Protein AF-A0A195EWL1-F1 (afdb_monomer_lite)

Structure (mmCIF, N/CA/C/O backbone):
data_AF-A0A195EWL1-F1
#
_entry.id   AF-A0A195EWL1-F1
#
loop_
_atom_site.group_PDB
_atom_site.id
_atom_site.type_symbol
_atom_site.label_atom_id
_atom_site.label_alt_id
_atom_site.label_comp_id
_atom_site.label_asym_id
_atom_site.label_entity_id
_atom_site.label_seq_id
_atom_site.pdbx_PDB_ins_code
_atom_site.Cartn_x
_atom_site.Cartn_y
_atom_site.Cartn_z
_atom_site.occupancy
_atom_site.B_iso_or_equiv
_atom_site.auth_seq_id
_atom_site.auth_comp_id
_atom_site.auth_asym_id
_atom_site.auth_atom_id
_atom_site.pdbx_PDB_model_num
ATOM 1 N N . MET A 1 1 ? 30.183 4.621 -24.903 1.00 45.78 1 MET A N 1
ATOM 2 C CA . MET A 1 1 ? 29.257 5.508 -24.157 1.00 45.78 1 MET A CA 1
ATOM 3 C C . MET A 1 1 ? 27.918 5.560 -24.887 1.00 45.78 1 MET A C 1
ATOM 5 O O . MET A 1 1 ? 27.949 5.784 -26.092 1.00 45.78 1 MET A O 1
ATOM 9 N N . PRO A 1 2 ? 26.759 5.315 -24.247 1.00 51.31 2 PRO A N 1
ATOM 10 C CA . PRO A 1 2 ? 25.474 5.413 -24.937 1.00 51.31 2 PRO A CA 1
ATOM 11 C C . PRO A 1 2 ? 25.125 6.890 -25.188 1.00 51.31 2 PRO A C 1
ATOM 13 O O . PRO A 1 2 ? 25.091 7.699 -24.263 1.00 51.31 2 PRO A O 1
ATOM 16 N N . THR A 1 3 ? 24.896 7.260 -26.447 1.00 60.50 3 THR A N 1
ATOM 17 C CA . THR A 1 3 ? 24.540 8.627 -26.855 1.00 60.50 3 THR A CA 1
ATOM 18 C C . THR A 1 3 ? 23.112 8.982 -26.417 1.00 60.50 3 THR A C 1
ATOM 20 O O . THR A 1 3 ? 22.214 8.139 -26.419 1.00 60.50 3 THR A O 1
ATOM 23 N N . LYS A 1 4 ? 22.873 10.253 -26.049 1.00 58.66 4 LYS A N 1
ATOM 24 C CA . LYS A 1 4 ? 21.576 10.760 -25.541 1.00 58.66 4 LYS A CA 1
ATOM 25 C C . LYS A 1 4 ? 20.373 10.427 -26.449 1.00 58.66 4 LYS A C 1
ATOM 27 O O . LYS A 1 4 ? 19.265 10.272 -25.937 1.00 58.66 4 LYS A O 1
ATOM 32 N N . GLY A 1 5 ? 20.585 10.277 -27.761 1.00 64.88 5 GLY A N 1
ATOM 33 C CA . GLY A 1 5 ? 19.557 9.853 -28.724 1.00 64.88 5 GLY A CA 1
ATOM 34 C C . GLY A 1 5 ? 19.087 8.407 -28.523 1.00 64.88 5 GLY A C 1
ATOM 35 O O . GLY A 1 5 ? 17.887 8.163 -28.415 1.00 64.88 5 GLY A O 1
ATOM 36 N N . GLY A 1 6 ? 20.014 7.464 -28.328 1.00 77.75 6 GLY A N 1
ATOM 37 C CA . GLY A 1 6 ? 19.680 6.044 -28.166 1.00 77.75 6 GLY A CA 1
ATOM 38 C C . GLY A 1 6 ? 18.908 5.732 -26.879 1.00 77.75 6 GLY A C 1
ATOM 39 O O . GLY A 1 6 ? 18.177 4.746 -26.813 1.00 77.75 6 GLY A O 1
ATOM 40 N N . ARG A 1 7 ? 19.011 6.583 -25.849 1.00 77.69 7 ARG A N 1
ATOM 41 C CA . ARG A 1 7 ? 18.218 6.441 -24.615 1.00 77.69 7 ARG A CA 1
ATOM 42 C C . ARG A 1 7 ? 16.738 6.743 -24.849 1.00 77.69 7 ARG A C 1
ATOM 44 O O . ARG A 1 7 ? 15.891 5.962 -24.425 1.00 77.69 7 ARG A O 1
ATOM 51 N N . ARG A 1 8 ? 16.429 7.851 -25.534 1.00 82.56 8 ARG A N 1
ATOM 52 C CA . ARG A 1 8 ? 15.042 8.250 -25.838 1.00 82.56 8 ARG A CA 1
ATOM 53 C C . ARG A 1 8 ? 14.344 7.215 -26.716 1.00 82.56 8 ARG A C 1
ATOM 55 O O . ARG A 1 8 ? 13.178 6.906 -26.494 1.00 82.56 8 ARG A O 1
ATOM 62 N N . GLU A 1 9 ? 15.068 6.641 -27.671 1.00 86.62 9 GLU A N 1
ATOM 63 C CA . GLU A 1 9 ? 14.551 5.568 -28.524 1.00 86.62 9 GLU A CA 1
ATOM 64 C C . GLU A 1 9 ? 14.231 4.295 -27.732 1.00 86.62 9 GLU A C 1
ATOM 66 O O . GLU A 1 9 ? 13.161 3.711 -27.912 1.00 86.62 9 GLU A O 1
ATOM 71 N N . ARG A 1 10 ? 15.108 3.892 -26.801 1.00 85.31 10 ARG A N 1
ATOM 72 C CA . ARG A 1 10 ? 14.860 2.742 -25.912 1.00 85.31 10 ARG A CA 1
ATOM 73 C C . ARG A 1 10 ? 13.654 2.961 -25.003 1.00 85.31 10 ARG A C 1
ATOM 75 O O . ARG A 1 10 ? 12.833 2.058 -24.870 1.00 85.31 10 ARG A O 1
ATOM 82 N N . GLU A 1 11 ? 13.512 4.151 -24.425 1.00 90.06 11 GLU A N 1
ATOM 83 C CA . GLU A 1 11 ? 12.350 4.499 -23.602 1.00 90.06 11 GLU A CA 1
ATOM 84 C C . GLU A 1 11 ? 11.051 4.446 -24.418 1.00 90.06 11 GLU A C 1
ATOM 86 O O . GLU A 1 11 ? 10.080 3.807 -24.010 1.00 90.06 11 GLU A O 1
ATOM 91 N N . LYS A 1 12 ? 11.042 5.060 -25.609 1.00 92.44 12 LYS A N 1
ATOM 92 C CA . LYS A 1 12 ? 9.887 5.038 -26.518 1.00 92.44 12 LYS A CA 1
ATOM 93 C C . LYS A 1 12 ? 9.491 3.604 -26.882 1.00 92.44 12 LYS A C 1
ATOM 95 O O . LYS A 1 12 ? 8.304 3.281 -26.888 1.00 92.44 12 LYS A O 1
ATOM 100 N N . ARG A 1 13 ? 10.474 2.735 -27.134 1.00 92.75 13 ARG A N 1
ATOM 101 C CA . ARG A 1 13 ? 10.249 1.314 -27.432 1.00 92.75 13 ARG A CA 1
ATOM 102 C C . ARG A 1 13 ? 9.643 0.559 -26.246 1.00 92.75 13 ARG A C 1
ATOM 104 O O . ARG A 1 13 ? 8.698 -0.195 -26.452 1.00 92.75 13 ARG A O 1
ATOM 111 N N . LEU A 1 14 ? 10.126 0.790 -25.023 1.00 93.19 14 LEU A N 1
ATOM 112 C CA . LEU A 1 14 ? 9.570 0.168 -23.812 1.00 93.19 14 LEU A CA 1
ATOM 113 C C . LEU A 1 14 ? 8.128 0.616 -23.545 1.00 93.19 14 LEU A C 1
ATOM 115 O O . LEU A 1 14 ? 7.272 -0.216 -23.259 1.00 93.19 14 LEU A O 1
ATOM 119 N N . ARG A 1 15 ? 7.821 1.907 -23.725 1.00 93.62 15 ARG A N 1
ATOM 120 C CA . ARG A 1 15 ? 6.444 2.425 -23.610 1.00 93.62 15 ARG A CA 1
ATOM 121 C C . ARG A 1 15 ? 5.497 1.773 -24.622 1.00 93.62 15 ARG A C 1
ATOM 123 O O . ARG A 1 15 ? 4.360 1.457 -24.285 1.00 93.62 15 ARG A O 1
ATOM 130 N N . TYR A 1 16 ? 5.970 1.539 -25.845 1.00 95.06 16 TYR A N 1
ATOM 131 C CA . TYR A 1 16 ? 5.198 0.832 -26.868 1.00 95.06 16 TYR A CA 1
ATOM 132 C C . TYR A 1 16 ? 4.958 -0.645 -26.507 1.00 95.06 16 TYR A C 1
ATOM 134 O O . TYR A 1 16 ? 3.847 -1.145 -26.667 1.00 95.06 16 TYR A O 1
ATOM 142 N N . GLN A 1 17 ? 5.966 -1.337 -25.966 1.00 93.31 17 GLN A N 1
ATOM 143 C CA . GLN A 1 17 ? 5.834 -2.728 -25.507 1.00 93.31 17 GLN A CA 1
ATOM 144 C C . GLN A 1 17 ? 4.829 -2.879 -24.360 1.00 93.31 17 GLN A C 1
ATOM 146 O O . GLN A 1 17 ? 4.029 -3.804 -24.371 1.00 93.31 17 GLN A O 1
ATOM 151 N N . ILE A 1 18 ? 4.804 -1.933 -23.420 1.00 93.44 18 ILE A N 1
ATOM 152 C CA . ILE A 1 18 ? 3.796 -1.901 -22.351 1.00 93.44 18 ILE A CA 1
ATOM 153 C C . ILE A 1 18 ? 2.393 -1.760 -22.942 1.00 93.44 18 ILE A C 1
ATOM 155 O O . ILE A 1 18 ? 1.500 -2.525 -22.594 1.00 93.44 18 ILE A O 1
ATOM 159 N N . LYS A 1 19 ? 2.202 -0.803 -23.860 1.00 94.06 19 LYS A N 1
ATOM 160 C CA . LYS A 1 19 ? 0.896 -0.569 -24.484 1.00 94.06 19 LYS A CA 1
ATOM 161 C C . LYS A 1 19 ? 0.403 -1.808 -25.238 1.00 94.06 19 LYS A C 1
ATOM 163 O O . LYS A 1 19 ? -0.720 -2.239 -25.037 1.00 94.06 19 LYS A O 1
ATOM 168 N N . THR A 1 20 ? 1.274 -2.420 -26.036 1.00 93.56 20 THR A N 1
ATOM 169 C CA . THR A 1 20 ? 0.937 -3.643 -26.783 1.00 93.56 20 THR A CA 1
ATOM 170 C C . THR A 1 20 ? 0.678 -4.849 -25.880 1.00 93.56 20 THR A C 1
ATOM 172 O O . THR A 1 20 ? -0.209 -5.637 -26.190 1.00 93.56 20 THR A O 1
ATOM 175 N N . ALA A 1 21 ? 1.388 -4.996 -24.757 1.00 92.25 21 ALA A N 1
ATOM 176 C CA . ALA A 1 21 ? 1.112 -6.043 -23.770 1.00 92.25 21 ALA A CA 1
ATOM 177 C C . ALA A 1 21 ? -0.272 -5.860 -23.124 1.00 92.25 21 ALA A C 1
ATOM 179 O O . ALA A 1 21 ? -1.032 -6.820 -23.042 1.00 92.25 21 ALA A O 1
ATOM 180 N N . LEU A 1 22 ? -0.638 -4.623 -22.768 1.00 89.81 22 LEU A N 1
ATOM 181 C CA . LEU A 1 22 ? -1.973 -4.297 -22.255 1.00 89.81 22 LEU A CA 1
ATOM 182 C C . LEU A 1 22 ? -3.070 -4.592 -23.288 1.00 89.81 22 LEU A C 1
ATOM 184 O O . LEU A 1 22 ? -4.050 -5.252 -22.959 1.00 89.81 22 LEU A O 1
ATOM 188 N N . ASP A 1 23 ? -2.874 -4.172 -24.541 1.00 92.81 23 ASP A N 1
ATOM 189 C CA . ASP A 1 23 ? -3.838 -4.395 -25.627 1.00 92.81 23 ASP A CA 1
ATOM 190 C C . ASP A 1 23 ? -3.991 -5.893 -25.978 1.00 92.81 23 ASP A C 1
ATOM 192 O O . ASP A 1 23 ? -5.044 -6.324 -26.444 1.00 92.81 23 ASP A O 1
ATOM 196 N N . SER A 1 24 ? -2.950 -6.701 -25.744 1.00 91.31 24 SER A N 1
ATOM 197 C CA . SER A 1 24 ? -2.937 -8.151 -25.999 1.00 91.31 24 SER A CA 1
ATOM 198 C C . SER A 1 24 ? -3.245 -9.013 -24.766 1.00 91.31 24 SER A C 1
ATOM 200 O O . SER A 1 24 ? -3.134 -10.235 -24.849 1.00 91.31 24 SER A O 1
ATOM 202 N N . ASN A 1 25 ? -3.651 -8.408 -23.639 1.00 90.12 25 ASN A N 1
ATOM 203 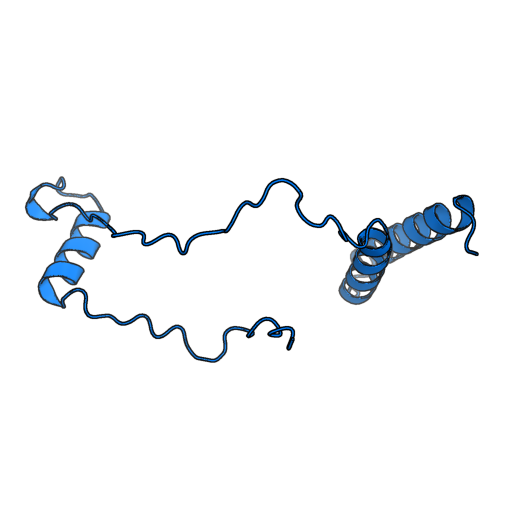C CA . ASN A 1 25 ? -3.875 -9.084 -22.349 1.00 90.12 25 ASN A CA 1
ATOM 204 C C . ASN A 1 25 ? -2.682 -9.943 -21.881 1.00 90.12 25 ASN A C 1
ATOM 206 O O . ASN A 1 25 ? -2.855 -10.976 -21.231 1.00 90.12 25 ASN A O 1
ATOM 210 N N . HIS A 1 26 ? -1.463 -9.530 -22.220 1.00 91.44 26 HIS A N 1
ATOM 211 C CA . HIS A 1 26 ? -0.232 -10.147 -21.745 1.00 91.44 26 HIS A CA 1
ATOM 212 C C . HIS A 1 26 ? 0.329 -9.371 -20.551 1.00 91.44 26 HIS A C 1
ATOM 214 O O . HIS A 1 26 ? 0.051 -8.184 -20.395 1.00 91.44 26 HIS A O 1
ATOM 220 N N . ASP A 1 27 ? 1.141 -10.022 -19.715 1.00 90.31 27 ASP A N 1
ATOM 221 C CA . ASP A 1 27 ? 1.714 -9.385 -18.529 1.00 90.31 27 ASP A CA 1
ATOM 222 C C . ASP A 1 27 ? 2.660 -8.225 -18.921 1.00 90.31 27 ASP A C 1
ATOM 224 O O . ASP A 1 27 ? 3.705 -8.455 -19.544 1.00 90.31 27 ASP A O 1
ATOM 228 N N . PRO A 1 28 ? 2.333 -6.962 -18.577 1.00 91.75 28 PRO A N 1
ATOM 229 C CA . PRO A 1 28 ? 3.175 -5.819 -18.904 1.00 91.75 28 PRO A CA 1
ATOM 230 C C . PRO A 1 28 ? 4.312 -5.607 -17.886 1.00 91.75 28 PRO A C 1
ATOM 232 O O . PRO A 1 28 ? 5.206 -4.786 -18.127 1.00 91.75 28 PRO A O 1
ATOM 235 N N . PHE A 1 29 ? 4.297 -6.311 -16.748 1.00 90.25 29 PHE A N 1
ATOM 236 C CA . PHE A 1 29 ? 5.196 -6.084 -15.615 1.00 90.25 29 PHE A CA 1
ATOM 237 C C . PHE A 1 29 ? 6.697 -6.150 -15.963 1.00 90.25 29 PHE A C 1
ATOM 239 O O . PHE A 1 29 ? 7.437 -5.239 -15.568 1.00 90.25 29 PHE A O 1
ATOM 246 N N . PRO A 1 30 ? 7.182 -7.103 -16.787 1.00 91.44 30 PRO A N 1
ATOM 247 C CA . PRO A 1 30 ? 8.597 -7.160 -17.165 1.00 91.44 30 PRO A CA 1
ATOM 248 C C . PRO A 1 30 ? 9.082 -5.912 -17.918 1.00 91.44 30 PRO A C 1
ATOM 250 O O . PRO A 1 30 ? 10.254 -5.535 -17.836 1.00 91.44 30 PRO A O 1
ATOM 253 N N . TYR A 1 31 ? 8.196 -5.251 -18.668 1.00 90.69 31 TYR A N 1
ATOM 254 C CA . TYR A 1 31 ? 8.526 -4.029 -19.402 1.00 90.69 31 TYR A CA 1
ATOM 255 C C . TYR A 1 31 ? 8.528 -2.805 -18.487 1.00 90.69 31 TYR A C 1
ATOM 257 O O . TYR A 1 31 ? 9.382 -1.932 -18.651 1.00 90.69 31 TYR A O 1
ATOM 265 N N . PHE A 1 32 ? 7.634 -2.765 -17.494 1.00 88.12 32 PHE A N 1
ATOM 266 C CA . PHE A 1 32 ? 7.657 -1.745 -16.446 1.00 88.12 32 PHE A CA 1
ATOM 267 C C . PHE A 1 32 ? 8.953 -1.791 -15.639 1.00 88.12 32 PHE A C 1
ATOM 269 O O . PHE A 1 32 ? 9.577 -0.749 -15.448 1.00 88.12 32 PHE A O 1
ATOM 276 N N . GLN A 1 33 ? 9.415 -2.984 -15.253 1.00 89.00 33 GLN A N 1
ATOM 277 C CA . GLN A 1 33 ? 10.676 -3.146 -14.526 1.00 89.00 33 GLN A CA 1
ATOM 278 C C . GLN A 1 33 ? 11.874 -2.609 -15.329 1.00 89.00 33 GLN A C 1
ATOM 280 O O . GLN A 1 33 ? 12.702 -1.865 -14.803 1.00 89.00 33 GLN A O 1
ATOM 285 N N . LYS A 1 34 ? 11.943 -2.917 -16.631 1.00 89.38 34 LYS A N 1
ATOM 286 C CA . LYS A 1 34 ? 12.997 -2.404 -17.528 1.00 89.38 34 LYS A CA 1
ATOM 287 C C . LYS A 1 34 ? 12.910 -0.892 -17.735 1.00 89.38 34 LYS A C 1
ATOM 289 O O . LYS A 1 34 ? 13.937 -0.230 -17.872 1.00 89.38 34 LYS A O 1
ATOM 294 N N . LEU A 1 35 ? 11.695 -0.344 -17.783 1.00 88.81 35 LEU A N 1
ATOM 295 C CA . LEU A 1 35 ? 11.472 1.093 -17.911 1.00 88.81 35 LEU A CA 1
ATOM 296 C C . LEU A 1 35 ? 11.913 1.827 -16.641 1.00 88.81 35 LEU A C 1
ATOM 298 O O . LEU A 1 35 ? 12.620 2.824 -16.760 1.00 88.81 35 LEU A O 1
ATOM 302 N N . ALA A 1 36 ? 11.578 1.304 -15.459 1.00 85.38 36 ALA A N 1
ATOM 303 C CA . ALA A 1 36 ? 12.029 1.834 -14.174 1.00 85.38 36 ALA A CA 1
ATOM 304 C C . ALA A 1 36 ? 13.562 1.871 -14.101 1.00 85.38 36 ALA A C 1
ATOM 306 O O . ALA A 1 36 ? 14.137 2.942 -13.952 1.00 85.38 36 ALA A O 1
ATOM 307 N N . GLN A 1 37 ? 14.235 0.757 -14.404 1.00 86.38 37 GLN A N 1
ATOM 308 C CA . GLN A 1 37 ? 15.703 0.694 -14.441 1.00 86.38 37 GLN A CA 1
ATOM 309 C C . GLN A 1 37 ? 16.334 1.712 -15.408 1.00 86.38 37 GLN A C 1
ATOM 311 O O . GLN A 1 37 ? 17.389 2.277 -15.127 1.00 86.38 37 GLN A O 1
ATOM 316 N N . LEU A 1 38 ? 15.711 1.964 -16.566 1.00 84.12 38 LEU A N 1
ATOM 317 C CA . LEU A 1 38 ? 16.192 2.957 -17.535 1.00 84.12 38 LEU A CA 1
ATOM 318 C C . LEU A 1 38 ? 16.009 4.398 -17.025 1.00 84.12 38 LEU A C 1
ATOM 320 O O . LEU A 1 38 ? 16.807 5.285 -17.357 1.00 84.12 38 LEU A O 1
ATOM 324 N N . LEU A 1 39 ? 14.965 4.648 -16.232 1.00 80.44 39 LEU A N 1
A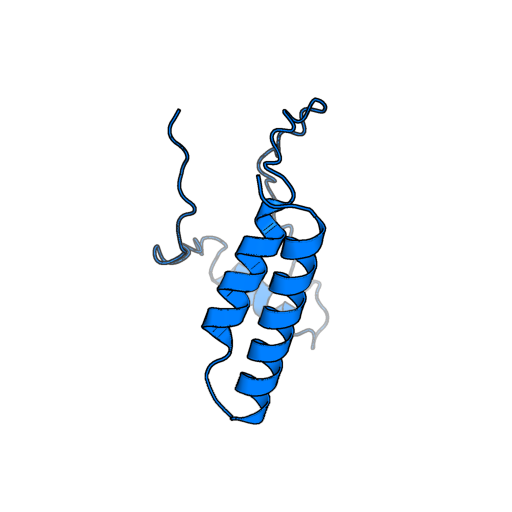TOM 325 C CA . LEU A 1 39 ? 14.725 5.932 -15.576 1.00 80.44 39 LEU A CA 1
ATOM 326 C C . LEU A 1 39 ? 15.662 6.139 -14.378 1.00 80.44 39 LEU A C 1
ATOM 328 O O . LEU A 1 39 ? 16.255 7.212 -14.289 1.00 80.44 39 LEU A O 1
ATOM 332 N N . ASP A 1 40 ? 15.885 5.112 -13.560 1.00 74.56 40 ASP A N 1
ATOM 333 C CA . ASP A 1 40 ? 16.735 5.154 -12.360 1.00 74.56 40 ASP A CA 1
ATOM 334 C C . ASP A 1 40 ? 18.218 5.381 -12.693 1.00 74.56 40 ASP A C 1
ATOM 336 O O . ASP A 1 40 ? 18.943 6.023 -11.940 1.00 74.56 40 ASP A O 1
ATOM 340 N N . GLN A 1 41 ? 18.664 5.007 -13.900 1.00 63.47 41 GLN A N 1
ATOM 341 C CA . GLN A 1 41 ? 19.988 5.370 -14.437 1.00 63.47 41 GLN A CA 1
ATOM 342 C C . GLN A 1 41 ? 20.224 6.889 -14.578 1.00 63.47 41 GLN A C 1
ATOM 344 O O . GLN A 1 41 ? 21.275 7.299 -15.077 1.00 63.47 41 GLN A O 1
ATOM 349 N N . LYS A 1 42 ? 19.249 7.748 -14.245 1.00 56.19 42 LYS A N 1
ATOM 350 C CA . LYS A 1 42 ? 19.404 9.197 -14.380 1.00 56.19 42 LYS A CA 1
ATOM 351 C C . LYS A 1 42 ? 20.257 9.819 -13.280 1.00 56.19 42 LYS A C 1
ATOM 353 O O . LYS A 1 42 ? 20.908 10.795 -13.622 1.00 56.19 42 LYS A O 1
ATOM 358 N N . GLU A 1 43 ? 20.349 9.262 -12.074 1.00 47.78 43 GLU A N 1
ATOM 359 C CA . GLU A 1 43 ? 21.270 9.765 -11.046 1.00 47.78 43 GLU A CA 1
ATOM 360 C C . GLU A 1 43 ? 21.670 8.638 -10.084 1.00 47.78 43 GLU A C 1
ATOM 362 O O . GLU A 1 43 ? 20.808 8.135 -9.365 1.00 47.78 43 GLU A O 1
ATOM 367 N N . PRO A 1 44 ? 22.959 8.263 -9.958 1.00 42.53 44 PR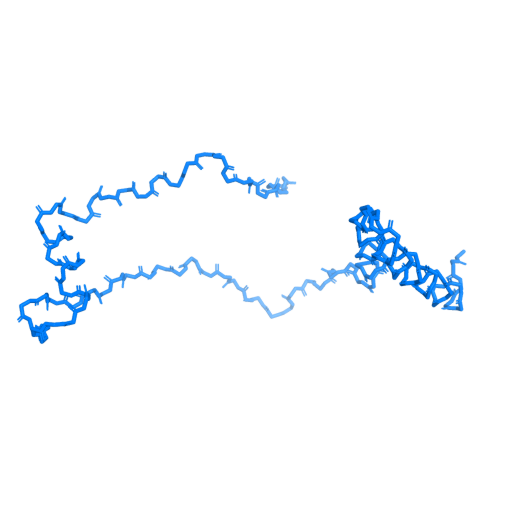O A N 1
ATOM 368 C CA . PRO A 1 44 ? 23.420 7.935 -8.625 1.00 42.53 44 PRO A CA 1
ATOM 369 C C . PRO A 1 44 ? 23.274 9.241 -7.845 1.00 42.53 44 PRO A C 1
ATOM 371 O O . PRO A 1 44 ? 24.021 10.192 -8.082 1.00 42.53 44 PRO A O 1
ATOM 374 N N . VAL A 1 45 ? 22.291 9.329 -6.952 1.00 43.22 45 VAL A N 1
ATOM 375 C CA . VAL A 1 45 ? 22.268 10.385 -5.938 1.00 43.22 45 VAL A CA 1
ATOM 376 C C . VAL A 1 45 ? 23.417 10.082 -4.970 1.00 43.22 45 VAL A C 1
ATOM 378 O O . VAL A 1 45 ? 23.226 9.695 -3.828 1.00 43.22 45 VAL A O 1
ATOM 381 N N . ILE A 1 46 ? 24.651 10.261 -5.442 1.00 40.69 46 ILE A N 1
ATOM 382 C CA . ILE A 1 46 ? 25.806 10.595 -4.617 1.00 40.69 46 ILE A CA 1
ATOM 383 C C . ILE A 1 46 ? 25.739 12.115 -4.463 1.00 40.69 46 ILE A C 1
ATOM 385 O O . ILE A 1 46 ? 26.609 12.864 -4.897 1.00 40.69 46 ILE A O 1
ATOM 389 N N . SER A 1 47 ? 24.642 12.604 -3.891 1.00 40.12 47 SER A N 1
ATOM 390 C CA . SER A 1 47 ? 24.735 13.830 -3.126 1.00 40.12 47 SER A CA 1
ATOM 391 C C . SER A 1 47 ? 25.159 13.337 -1.744 1.00 40.12 47 SER A C 1
ATOM 393 O O . SER A 1 47 ? 24.342 12.691 -1.081 1.00 40.12 47 SER A O 1
ATOM 395 N N . PRO A 1 48 ? 26.391 13.591 -1.262 1.00 46.19 48 PRO A N 1
ATOM 396 C CA . PRO A 1 48 ? 26.514 13.721 0.174 1.00 46.19 48 PRO A CA 1
ATOM 397 C C . PRO A 1 48 ? 25.567 14.873 0.478 1.00 46.19 48 PRO A C 1
ATOM 399 O O . PRO A 1 48 ? 25.737 15.965 -0.073 1.00 46.19 48 PRO A O 1
ATOM 402 N N . ASN A 1 49 ? 24.493 14.597 1.207 1.00 44.00 49 ASN A N 1
ATOM 403 C CA . ASN A 1 49 ? 23.541 15.616 1.594 1.00 44.00 49 ASN A CA 1
ATOM 404 C C . ASN A 1 49 ? 24.346 16.648 2.402 1.00 44.00 49 ASN A C 1
ATOM 406 O O . ASN A 1 49 ? 24.596 16.466 3.589 1.00 44.00 49 ASN A O 1
ATOM 410 N N . LYS A 1 50 ? 24.861 17.690 1.730 1.00 47.16 50 LYS A N 1
ATOM 411 C CA . LYS A 1 50 ? 25.664 18.762 2.340 1.00 47.16 50 LYS A CA 1
ATOM 412 C C . LYS A 1 50 ? 24.826 19.564 3.335 1.00 47.16 50 LYS A C 1
ATOM 414 O O . LYS A 1 50 ? 25.381 20.317 4.124 1.00 47.16 50 LYS A O 1
ATOM 419 N N . ASN A 1 51 ? 23.518 19.322 3.349 1.00 49.62 51 ASN A N 1
ATOM 420 C CA . ASN A 1 51 ? 22.610 19.716 4.402 1.00 49.62 51 ASN A CA 1
ATOM 421 C C . ASN A 1 51 ? 22.210 18.434 5.137 1.00 49.62 51 ASN A C 1
ATOM 423 O O . ASN A 1 51 ? 21.345 17.690 4.682 1.00 49.62 51 ASN A O 1
ATOM 427 N N . GLY A 1 52 ? 22.912 18.143 6.232 1.00 46.25 52 GLY A N 1
ATOM 428 C CA . GLY A 1 52 ? 22.712 16.961 7.063 1.00 46.25 52 GLY A CA 1
ATOM 429 C C . GLY A 1 52 ? 21.331 16.935 7.709 1.00 46.25 52 GLY A C 1
ATOM 430 O O . GLY A 1 52 ? 21.179 17.249 8.885 1.00 46.25 52 GLY A O 1
ATOM 431 N N . TYR A 1 53 ? 20.314 16.535 6.957 1.00 47.56 53 TYR A N 1
ATOM 432 C CA . TYR A 1 53 ? 19.045 16.138 7.540 1.00 47.56 53 TYR A CA 1
ATOM 433 C C . TYR A 1 53 ? 19.202 14.706 8.037 1.00 47.56 53 TYR A C 1
ATOM 435 O O . TYR A 1 53 ? 18.973 13.741 7.312 1.00 47.56 53 TYR A O 1
ATOM 443 N N . SER A 1 54 ? 19.653 14.590 9.285 1.00 52.84 54 SER A N 1
ATOM 444 C CA . SER A 1 54 ? 19.458 13.377 10.068 1.00 52.84 54 SER A CA 1
ATOM 445 C C . SER A 1 54 ? 17.953 13.190 10.244 1.00 52.84 54 SER A C 1
ATOM 447 O O . SER A 1 54 ? 17.289 14.036 10.851 1.00 52.84 54 SER A O 1
ATOM 449 N N . LEU A 1 55 ? 17.401 12.117 9.675 1.00 57.59 55 LEU A N 1
ATOM 450 C CA . LEU A 1 55 ? 16.050 11.681 10.003 1.00 57.59 55 LEU A CA 1
ATOM 451 C C . LEU A 1 55 ? 16.106 11.102 11.415 1.00 57.59 55 LEU A C 1
ATOM 453 O O . LEU A 1 55 ? 16.380 9.919 11.605 1.00 57.59 55 LEU A O 1
ATOM 457 N N . GLN A 1 56 ? 15.903 11.968 12.406 1.00 61.25 56 GLN A N 1
ATOM 458 C CA . GLN A 1 56 ? 15.698 11.528 13.779 1.00 61.25 56 GLN A CA 1
ATOM 459 C C . GLN A 1 56 ? 14.496 10.576 13.791 1.00 61.25 56 GLN A C 1
ATOM 461 O O . GLN A 1 56 ? 13.495 10.878 13.126 1.00 61.25 56 GLN A O 1
ATOM 466 N N . PRO A 1 57 ? 14.569 9.438 14.503 1.00 56.38 57 PRO A N 1
ATOM 467 C CA . PRO A 1 57 ? 13.411 8.580 14.684 1.00 56.38 57 PRO A CA 1
ATOM 468 C C . PRO A 1 57 ? 12.278 9.436 15.248 1.00 56.38 57 PRO A C 1
ATOM 470 O O . PRO A 1 57 ? 12.393 10.034 16.318 1.00 56.38 57 PRO A O 1
ATOM 473 N N . LEU A 1 58 ? 11.205 9.567 14.469 1.00 61.38 58 LEU A N 1
ATOM 474 C CA . LEU A 1 58 ? 10.046 10.330 14.888 1.00 61.38 58 LEU A CA 1
ATOM 475 C C . LEU A 1 58 ? 9.308 9.482 15.920 1.00 61.38 58 LEU A C 1
ATOM 477 O O . LEU A 1 58 ? 8.518 8.607 15.565 1.00 61.38 58 LEU A O 1
ATOM 481 N N . GLU A 1 59 ? 9.580 9.735 17.197 1.00 58.84 59 GLU A N 1
ATOM 482 C CA . GLU A 1 59 ? 8.783 9.205 18.297 1.00 58.84 59 GLU A CA 1
ATOM 483 C C . GLU A 1 59 ? 7.406 9.874 18.264 1.00 58.84 59 GLU A C 1
ATOM 485 O O . GLU A 1 59 ? 7.126 10.872 18.932 1.00 58.84 59 GLU A O 1
ATOM 490 N N . ILE A 1 60 ? 6.525 9.342 17.417 1.00 64.19 60 ILE A N 1
ATOM 491 C CA . ILE A 1 60 ? 5.116 9.701 17.444 1.00 64.19 60 ILE A CA 1
ATOM 492 C C . ILE A 1 60 ? 4.577 9.094 18.731 1.00 64.19 60 ILE A C 1
ATOM 494 O O . ILE A 1 60 ? 4.331 7.895 18.793 1.00 64.19 60 ILE A O 1
ATOM 498 N N . THR A 1 61 ? 4.392 9.912 19.763 1.00 65.12 61 THR A N 1
ATOM 499 C CA . THR A 1 61 ? 3.566 9.535 20.910 1.00 65.12 61 THR A CA 1
ATOM 500 C C . THR A 1 61 ? 2.115 9.660 20.461 1.00 65.12 61 THR A C 1
ATOM 502 O O . THR A 1 61 ? 1.614 10.777 20.285 1.00 65.12 61 THR A O 1
ATOM 505 N N . PRO A 1 62 ? 1.405 8.550 20.189 1.00 64.69 62 PRO A N 1
ATOM 506 C CA . PRO A 1 62 ? 0.066 8.666 19.661 1.00 64.69 62 PRO A CA 1
ATOM 507 C C . PRO A 1 62 ? -0.854 9.124 20.799 1.00 64.69 62 PRO A C 1
ATOM 509 O O . PRO A 1 62 ? -1.245 8.362 21.686 1.00 64.69 62 PRO A O 1
ATOM 512 N N . ARG A 1 63 ? -1.172 10.422 20.810 1.00 72.06 63 ARG A N 1
ATOM 513 C CA . ARG A 1 63 ? -2.102 11.012 21.772 1.00 72.06 63 ARG A CA 1
ATOM 514 C C . ARG A 1 63 ? -3.524 10.744 21.308 1.00 72.06 63 ARG A C 1
ATOM 516 O O . ARG A 1 63 ? -4.112 11.520 20.558 1.00 72.06 63 ARG A O 1
ATOM 523 N N . PHE A 1 64 ? -4.077 9.629 21.756 1.00 77.81 64 PHE A N 1
ATOM 524 C CA . PHE A 1 64 ? -5.462 9.292 21.463 1.00 77.81 64 PHE A CA 1
ATOM 525 C C . PHE A 1 64 ? -6.415 9.995 22.443 1.00 77.81 64 PHE A C 1
ATOM 527 O O . PHE A 1 64 ? -6.128 10.045 23.641 1.00 77.81 64 PHE A O 1
ATOM 534 N N . PRO A 1 65 ? -7.536 10.557 21.960 1.00 80.69 65 PRO A N 1
ATOM 535 C CA . PRO A 1 65 ? -8.534 11.181 22.820 1.00 80.69 65 PRO A CA 1
ATOM 536 C C . PRO A 1 65 ? -9.294 10.136 23.648 1.00 80.69 65 PRO A C 1
ATOM 538 O O . PRO A 1 65 ? -9.525 9.017 23.193 1.00 80.69 65 PRO A O 1
ATOM 541 N N . ASP A 1 66 ? -9.740 10.532 24.842 1.00 85.12 66 ASP A N 1
ATOM 542 C CA . ASP A 1 66 ? -10.635 9.719 25.672 1.00 85.12 66 ASP A CA 1
ATOM 543 C C . ASP A 1 66 ? -11.967 9.475 24.936 1.00 85.12 66 ASP A C 1
ATOM 545 O O . ASP A 1 66 ? -12.646 10.415 24.501 1.00 85.12 66 ASP A O 1
ATOM 549 N N . TYR A 1 67 ? -12.359 8.203 24.810 1.00 87.88 67 TYR A N 1
ATOM 550 C CA . TYR A 1 67 ? -13.574 7.796 24.108 1.00 87.88 67 TYR A CA 1
ATOM 551 C C . TYR A 1 67 ? -14.854 8.320 24.771 1.00 87.88 67 TYR A C 1
ATOM 553 O O . TYR A 1 67 ? -15.893 8.441 24.108 1.00 87.88 67 TYR A O 1
ATOM 561 N N . ARG A 1 68 ? -14.811 8.638 26.070 1.00 89.00 68 ARG A N 1
ATOM 562 C CA . ARG A 1 68 ? -15.949 9.184 26.826 1.00 89.00 68 ARG A CA 1
ATOM 563 C C . ARG A 1 68 ? -16.368 10.545 26.277 1.00 89.00 68 ARG A C 1
ATOM 565 O O . ARG A 1 68 ? -17.565 10.817 26.190 1.00 89.00 68 ARG A O 1
ATOM 572 N N . ASN A 1 69 ? -15.397 11.321 25.791 1.00 91.50 69 ASN A N 1
ATOM 573 C CA . ASN A 1 69 ? -15.595 12.652 25.213 1.00 91.50 69 ASN A CA 1
ATOM 574 C C . ASN A 1 69 ? -16.053 12.620 23.745 1.00 91.50 69 ASN A C 1
ATOM 576 O O . ASN A 1 69 ? -16.407 13.652 23.175 1.00 91.50 69 ASN A O 1
ATOM 580 N N . ILE A 1 70 ? -16.073 11.445 23.112 1.00 87.69 70 ILE A N 1
ATOM 581 C CA . ILE A 1 70 ? -16.481 11.293 21.714 1.00 87.69 70 ILE A CA 1
ATOM 582 C C . ILE A 1 70 ? -18.006 11.170 21.618 1.00 87.69 70 ILE A C 1
ATOM 584 O O . ILE A 1 70 ? -18.652 10.459 22.401 1.00 87.69 70 ILE A O 1
ATOM 588 N N . ARG A 1 71 ? -18.599 11.853 20.630 1.00 90.50 71 ARG A N 1
ATOM 589 C CA . ARG A 1 71 ? -20.050 11.849 20.375 1.00 90.50 71 ARG A CA 1
ATOM 590 C C . ARG A 1 71 ? -20.576 10.434 20.106 1.00 90.50 71 ARG A C 1
ATOM 592 O O . ARG A 1 71 ? -19.888 9.584 19.542 1.00 90.50 71 ARG A O 1
ATOM 599 N N . LYS A 1 72 ? -21.821 10.170 20.516 1.00 86.44 72 LYS A N 1
ATOM 600 C CA . LYS A 1 72 ? -22.515 8.914 20.183 1.00 86.44 72 LYS A CA 1
ATOM 601 C C . LYS A 1 72 ? -22.712 8.844 18.661 1.00 86.44 72 LYS A C 1
ATOM 603 O O . LYS A 1 72 ? -23.157 9.823 18.072 1.00 86.44 72 LYS A O 1
ATOM 608 N N . GLY A 1 73 ? -22.357 7.712 18.053 1.00 87.62 73 GLY A N 1
ATOM 609 C CA . GLY A 1 73 ? -22.430 7.487 16.603 1.00 87.62 73 GLY A CA 1
ATOM 610 C C . GLY A 1 73 ? -21.107 7.659 15.849 1.00 87.62 73 GLY A C 1
ATOM 611 O O . GLY A 1 73 ? -21.019 7.228 14.706 1.00 87.62 73 GLY A O 1
ATOM 612 N N . ASP A 1 74 ? -20.064 8.224 16.470 1.00 88.62 74 ASP A N 1
ATOM 613 C CA . ASP A 1 74 ? -18.735 8.253 15.849 1.00 88.62 74 ASP A CA 1
ATOM 614 C C . ASP A 1 74 ? -18.109 6.842 15.903 1.00 88.62 74 ASP A C 1
ATOM 616 O O . ASP A 1 74 ? -17.966 6.284 17.001 1.00 88.62 74 ASP A O 1
ATOM 620 N N . PRO A 1 75 ? -17.708 6.256 14.760 1.00 85.75 75 PRO A N 1
ATOM 621 C CA . PRO A 1 75 ? -17.110 4.922 14.718 1.00 85.75 75 PRO A CA 1
ATOM 622 C C . PRO A 1 75 ? -15.813 4.821 15.538 1.00 85.75 75 PRO A C 1
ATOM 624 O O . PRO A 1 75 ? -15.499 3.757 16.074 1.00 85.75 75 PRO A O 1
ATOM 627 N N . ARG A 1 76 ? -15.084 5.931 15.728 1.00 85.44 76 ARG A N 1
ATOM 628 C CA . ARG A 1 76 ? -13.835 5.967 16.510 1.00 85.44 76 ARG A CA 1
ATOM 629 C C . ARG A 1 76 ? -14.061 5.705 17.995 1.00 85.44 76 ARG A C 1
ATOM 631 O O . ARG A 1 76 ? -13.157 5.241 18.684 1.00 85.44 76 ARG A O 1
ATOM 638 N N . LYS A 1 77 ? -15.271 5.966 18.498 1.00 88.94 77 LYS A N 1
ATOM 639 C CA . LYS A 1 77 ? -15.616 5.737 19.905 1.00 88.94 77 LYS A CA 1
ATOM 640 C C . LYS A 1 77 ? -15.466 4.269 20.297 1.00 88.94 77 LYS A C 1
ATOM 642 O O . LYS A 1 77 ? -14.982 3.985 21.388 1.00 88.94 77 LYS A O 1
ATOM 647 N N . LEU A 1 78 ? -15.863 3.349 19.415 1.00 86.94 78 LEU A N 1
ATOM 648 C CA . LEU A 1 78 ? -15.708 1.913 19.650 1.00 86.94 78 LEU A CA 1
ATOM 649 C C . LEU A 1 78 ? -14.230 1.521 19.672 1.00 86.94 78 LEU A C 1
ATOM 651 O O . LEU A 1 78 ? -13.804 0.867 20.617 1.00 86.94 78 LEU A O 1
ATOM 655 N N . ALA A 1 79 ? -13.445 1.985 18.697 1.00 85.25 79 ALA A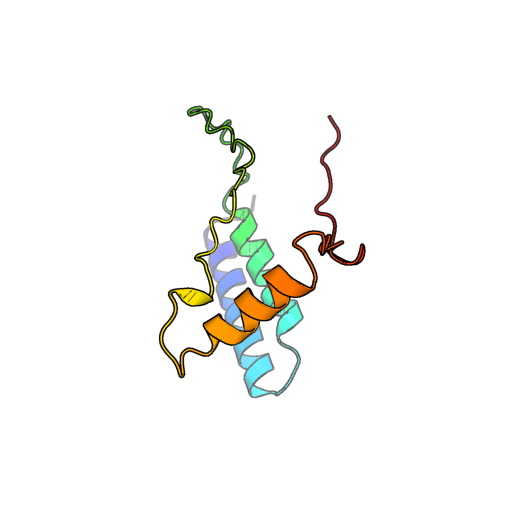 N 1
ATOM 656 C CA . ALA A 1 79 ? -12.014 1.692 18.620 1.00 85.25 79 ALA A CA 1
ATOM 657 C C . ALA A 1 79 ? -11.261 2.134 19.888 1.00 85.25 79 ALA A C 1
ATOM 659 O O . ALA A 1 79 ? -10.527 1.348 20.482 1.00 85.25 79 ALA A O 1
ATOM 660 N N . TYR A 1 80 ? -11.497 3.359 20.363 1.00 87.56 80 TYR A N 1
ATOM 661 C CA . TYR A 1 80 ? -10.842 3.853 21.576 1.00 87.56 80 TYR A CA 1
ATOM 662 C C . TYR A 1 80 ? -11.361 3.207 22.860 1.00 87.56 80 TYR A C 1
ATOM 664 O O . TYR A 1 80 ? -10.581 2.999 23.784 1.00 87.56 80 TYR A O 1
ATOM 672 N N . LYS A 1 81 ? -12.643 2.823 22.907 1.00 88.62 81 LYS A N 1
ATOM 673 C CA . LYS A 1 81 ? -13.180 2.033 24.020 1.00 88.62 81 LYS A CA 1
ATOM 674 C C . LYS A 1 81 ? -12.503 0.666 24.108 1.00 88.62 81 LYS A C 1
ATOM 676 O O . LYS A 1 81 ? -12.139 0.245 25.198 1.00 88.62 81 LYS A O 1
ATOM 681 N N . LEU A 1 82 ? -12.325 -0.016 22.977 1.00 85.06 82 LEU A N 1
ATOM 682 C CA . LEU A 1 82 ? -11.625 -1.301 22.928 1.00 85.06 82 LEU A CA 1
ATOM 683 C C . LEU A 1 82 ? -10.162 -1.133 23.347 1.00 85.06 82 LEU A C 1
ATOM 685 O O . LEU A 1 82 ? -9.684 -1.892 24.177 1.00 85.06 82 LEU A O 1
ATOM 689 N N . ARG A 1 83 ? -9.481 -0.093 22.864 1.00 82.75 83 ARG A N 1
ATOM 690 C CA . ARG A 1 83 ? -8.107 0.217 23.276 1.00 82.75 83 ARG A CA 1
ATOM 691 C C . ARG A 1 83 ? -7.962 0.445 24.787 1.00 82.75 83 ARG A C 1
ATOM 693 O O . ARG A 1 83 ? -6.992 -0.017 25.368 1.00 82.75 83 ARG A O 1
ATOM 700 N N . G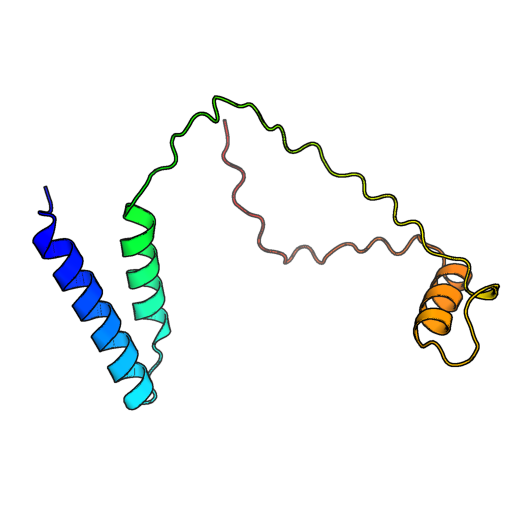LU A 1 84 ? -8.901 1.139 25.434 1.00 84.50 84 GLU A N 1
ATOM 701 C CA . GLU A 1 84 ? -8.873 1.312 26.899 1.00 84.50 84 GLU A CA 1
ATOM 702 C C . GLU A 1 84 ? -9.161 -0.004 27.638 1.00 84.50 84 GLU A C 1
ATOM 704 O O . GLU A 1 84 ? -8.547 -0.272 28.664 1.00 84.50 84 GLU A O 1
ATOM 709 N N . LEU A 1 85 ? -10.058 -0.843 27.108 1.00 85.06 85 LEU A N 1
ATOM 710 C CA . LEU A 1 85 ? -10.412 -2.132 27.716 1.00 85.06 85 LEU A CA 1
ATOM 711 C C . LEU A 1 85 ? -9.308 -3.188 27.596 1.00 85.06 85 LEU A C 1
ATOM 713 O O . LEU A 1 85 ? -9.112 -3.965 28.524 1.00 85.06 85 LEU A O 1
ATOM 717 N N . PHE A 1 86 ? -8.628 -3.242 26.453 1.00 80.75 86 PHE A N 1
ATOM 718 C CA . PHE A 1 86 ? -7.626 -4.265 26.147 1.00 80.75 86 PHE A CA 1
ATOM 719 C C . PHE A 1 86 ? -6.183 -3.787 26.357 1.00 80.75 86 PHE A C 1
ATOM 721 O O . PHE A 1 86 ? -5.256 -4.577 26.219 1.00 80.75 86 PHE A O 1
ATOM 728 N N . GLY A 1 87 ? -5.993 -2.516 26.716 1.00 72.44 87 GLY A N 1
ATOM 729 C CA . GLY A 1 87 ? -4.677 -1.913 26.883 1.00 72.44 87 GLY A CA 1
ATOM 730 C C . GLY A 1 87 ? -4.037 -1.486 25.561 1.00 72.44 87 GLY A C 1
ATOM 731 O O . GLY A 1 87 ? -4.524 -1.742 24.458 1.00 72.44 87 GLY A O 1
ATOM 732 N N . THR A 1 88 ? -2.922 -0.771 25.684 1.00 67.25 88 THR A N 1
ATOM 733 C CA . THR A 1 88 ? -2.117 -0.286 24.552 1.00 67.25 88 THR A CA 1
ATOM 734 C C . THR A 1 88 ? -0.999 -1.242 24.174 1.00 67.25 88 THR A C 1
ATOM 736 O O . THR A 1 88 ? -0.231 -0.952 23.263 1.00 67.25 88 THR A O 1
ATOM 739 N N . ASP A 1 89 ? -0.932 -2.375 24.865 1.00 61.34 89 ASP A N 1
ATOM 740 C CA . ASP A 1 89 ? 0.170 -3.330 24.811 1.00 61.34 89 ASP A CA 1
ATOM 741 C C . ASP A 1 89 ? -0.000 -4.317 23.652 1.00 61.34 89 ASP A C 1
ATOM 743 O O . ASP A 1 89 ? 0.681 -5.343 23.587 1.00 61.34 89 ASP A O 1
ATOM 747 N N . PHE A 1 90 ? -0.884 -3.987 22.700 1.00 56.69 90 PHE A N 1
ATOM 748 C CA . PHE A 1 90 ? -0.798 -4.496 21.342 1.00 56.69 90 PHE A CA 1
ATOM 749 C C . PHE A 1 90 ? 0.527 -4.009 20.770 1.00 56.69 90 PHE A C 1
ATOM 751 O O . PHE A 1 90 ? 0.629 -2.980 20.106 1.00 56.69 90 PHE A O 1
ATOM 758 N N . THR A 1 91 ? 1.577 -4.757 21.086 1.00 54.19 91 THR A N 1
ATOM 759 C CA . THR A 1 91 ? 2.759 -4.789 20.257 1.00 54.19 91 THR A CA 1
ATOM 760 C C . THR A 1 91 ? 2.255 -5.288 18.915 1.00 54.19 91 THR A C 1
ATOM 762 O O . THR A 1 91 ? 2.029 -6.482 18.715 1.00 54.19 91 THR A O 1
ATOM 765 N N . ASP A 1 92 ? 2.013 -4.352 18.000 1.00 53.25 92 ASP A N 1
ATOM 766 C CA . ASP A 1 92 ? 2.044 -4.633 16.576 1.00 53.25 92 ASP A CA 1
ATOM 767 C C . ASP A 1 92 ? 3.468 -5.125 16.301 1.00 53.25 92 ASP A C 1
ATOM 769 O O . ASP A 1 92 ? 4.346 -4.400 15.835 1.00 53.25 92 ASP A O 1
ATOM 773 N N . THR A 1 93 ? 3.738 -6.377 16.667 1.00 51.34 93 THR A N 1
ATOM 774 C CA . THR A 1 93 ? 4.811 -7.152 16.081 1.00 51.34 93 THR A CA 1
ATOM 775 C C . THR A 1 93 ? 4.346 -7.360 14.655 1.00 51.34 93 THR A C 1
ATOM 777 O O . THR A 1 93 ? 3.682 -8.335 14.312 1.00 51.34 93 THR A O 1
ATOM 780 N N . LEU A 1 94 ? 4.606 -6.339 13.838 1.00 52.66 94 LEU A N 1
ATOM 781 C CA . LEU A 1 94 ? 4.540 -6.423 12.396 1.00 52.66 94 LEU A CA 1
ATOM 782 C C . LEU A 1 94 ? 5.157 -7.780 12.028 1.00 52.66 94 LEU A C 1
ATOM 784 O O . LEU A 1 94 ? 6.295 -8.041 12.437 1.00 52.66 94 LEU A O 1
ATOM 788 N N . PRO A 1 95 ? 4.406 -8.694 11.386 1.00 48.34 95 PRO A N 1
ATOM 789 C CA . PRO A 1 95 ? 4.904 -10.032 11.119 1.00 48.34 95 PRO A CA 1
ATOM 790 C C . PRO A 1 95 ? 6.249 -9.909 10.407 1.00 48.34 95 PRO A C 1
ATOM 792 O O . PRO A 1 95 ? 6.379 -9.132 9.466 1.00 48.34 95 PRO A O 1
ATOM 795 N N . SER A 1 96 ? 7.245 -10.688 10.834 1.00 50.84 96 SER A N 1
ATOM 796 C CA . SER A 1 96 ?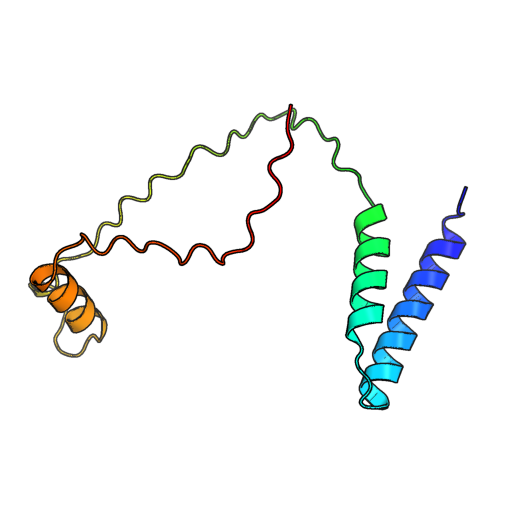 8.635 -10.674 10.331 1.00 50.84 96 SER A CA 1
ATOM 797 C C . SER A 1 96 ? 8.788 -10.809 8.799 1.00 50.84 96 SER A C 1
ATOM 799 O O . SER A 1 96 ? 9.903 -10.776 8.288 1.00 50.84 96 SER A O 1
ATOM 801 N N . ASN A 1 97 ? 7.688 -10.974 8.063 1.00 56.44 97 ASN A N 1
ATOM 802 C CA . ASN A 1 97 ? 7.608 -11.095 6.614 1.00 56.44 97 ASN A CA 1
ATOM 803 C C . ASN A 1 97 ? 7.559 -9.748 5.872 1.00 56.44 97 ASN A C 1
ATOM 805 O O . ASN A 1 97 ? 7.383 -9.741 4.653 1.00 56.44 97 ASN A O 1
ATOM 809 N N . HIS A 1 98 ? 7.692 -8.606 6.551 1.00 49.06 98 HIS A N 1
ATOM 810 C CA . HIS A 1 98 ? 7.948 -7.359 5.833 1.00 49.06 98 HIS A CA 1
ATOM 811 C C . HIS A 1 98 ? 9.329 -7.439 5.174 1.00 49.06 98 HIS A C 1
ATOM 813 O O . HIS A 1 98 ? 10.285 -7.840 5.840 1.00 49.06 98 HIS A O 1
ATOM 819 N N . PRO A 1 99 ? 9.462 -7.091 3.881 1.00 47.22 99 PRO A N 1
ATOM 820 C CA . PRO A 1 99 ? 10.756 -7.119 3.222 1.00 47.22 99 PRO A CA 1
ATOM 821 C C . PRO A 1 99 ? 11.702 -6.167 3.956 1.00 47.22 99 PRO A C 1
ATOM 823 O O . PRO A 1 99 ? 11.509 -4.951 3.958 1.00 47.22 99 PRO A O 1
ATOM 826 N N . ILE A 1 100 ? 12.709 -6.745 4.605 1.00 56.66 100 ILE A N 1
ATOM 827 C CA . ILE A 1 100 ? 13.817 -6.017 5.210 1.00 56.66 100 ILE A CA 1
ATOM 828 C C . ILE A 1 100 ? 14.578 -5.382 4.046 1.00 56.66 100 ILE A C 1
ATOM 830 O O . ILE A 1 100 ? 15.105 -6.085 3.182 1.00 56.66 100 ILE A O 1
ATOM 834 N N . LEU A 1 101 ? 14.587 -4.051 3.986 1.00 55.44 101 LEU A N 1
ATOM 835 C CA . LEU A 1 101 ? 15.449 -3.333 3.052 1.00 55.44 101 LEU A CA 1
ATOM 836 C C . LEU A 1 101 ? 16.907 -3.679 3.390 1.00 55.44 101 LEU A C 1
ATOM 838 O O . LEU A 1 101 ? 17.245 -3.716 4.577 1.00 55.44 101 LEU A O 1
ATOM 842 N N . PRO A 1 102 ? 17.761 -3.960 2.390 1.00 47.59 102 PRO A N 1
ATOM 843 C CA . PRO A 1 102 ? 19.131 -4.376 2.646 1.00 47.59 102 PRO A CA 1
ATOM 844 C C . PRO A 1 102 ? 19.846 -3.320 3.491 1.00 47.59 102 PRO A C 1
ATOM 846 O O . PRO A 1 102 ? 19.907 -2.144 3.135 1.00 47.59 102 PRO A O 1
ATOM 849 N N . THR A 1 103 ? 20.353 -3.754 4.641 1.00 50.78 103 THR A N 1
ATOM 850 C CA . THR A 1 103 ? 21.269 -2.976 5.469 1.00 50.78 103 THR A CA 1
ATOM 851 C C . THR A 1 103 ? 22.611 -2.951 4.745 1.00 50.78 103 THR A C 1
ATOM 853 O O . THR A 1 103 ? 23.310 -3.962 4.709 1.00 50.78 103 THR A O 1
ATOM 856 N N . GLU A 1 104 ? 22.944 -1.825 4.115 1.00 48.81 104 GLU A N 1
ATOM 857 C CA . GLU A 1 104 ? 24.282 -1.590 3.568 1.00 48.81 104 GLU A CA 1
ATOM 858 C C . GLU A 1 104 ? 25.284 -1.665 4.730 1.00 48.81 104 GLU A C 1
ATOM 860 O O . GLU A 1 104 ? 25.231 -0.870 5.671 1.00 48.81 104 GLU A O 1
ATOM 865 N N . GLN A 1 105 ? 26.136 -2.690 4.703 1.00 44.56 105 GLN A N 1
ATOM 866 C CA . GLN A 1 105 ? 27.232 -2.861 5.646 1.00 44.56 105 GLN A CA 1
ATOM 867 C C . GLN A 1 105 ? 28.327 -1.846 5.321 1.00 44.56 105 GLN A C 1
ATOM 869 O O . GLN A 1 105 ? 28.865 -1.843 4.213 1.00 44.56 105 GLN A O 1
ATOM 874 N N . SER A 1 106 ? 28.693 -1.038 6.311 1.00 40.56 106 SER A N 1
ATOM 875 C CA . SER A 1 106 ? 29.972 -0.329 6.359 1.00 40.56 106 SER A CA 1
ATOM 876 C C . SER A 1 106 ? 30.483 -0.315 7.786 1.00 40.56 106 SER A C 1
ATOM 878 O O . SER A 1 106 ? 29.687 0.116 8.652 1.00 40.56 106 SER A O 1
#

pLDDT: mean 72.31, std 18.16, range [40.12, 95.06]

Radius of gyration: 24.65 Å; chains: 1; bounding box: 52×31×56 Å

Foldseek 3Di:
DDDPVVLVVLLVVLVVQLVVCVVVVHDNVVSVVVNVVSVVVPDPPPPPVPPDPDPDPPPPPPDDDQLVPDDPPPPVSVVNVVCVVVDPPPPCPVPPPDPDDDDPDD

Secondary structure (DSSP, 8-state):
---HHHHHHHHHHHHHHHHHHHHTT---HHHHHHHHHHHHTT-------SS------------PPPGGGSPTT-THHHHHHHHHHH-S-------TTS--------

Sequence (106 aa):
MPTKGGRREREKRLRYQIKTALDSNHDPFPYFQKLAQLLDQKEPVISPNKNGYSLQPLEITPRFPDYRNIRKGDPRKLAYKLRELFGTDFTDTLPSNHPILPTEQS

Organism: NCBI:txid34720